Protein AF-A0A1Y5E8A7-F1 (afdb_monomer)

Structure (mmCIF, N/CA/C/O backbone):
data_AF-A0A1Y5E8A7-F1
#
_entry.id   AF-A0A1Y5E8A7-F1
#
loop_
_atom_site.group_PDB
_atom_site.id
_atom_site.type_symbol
_atom_site.label_atom_id
_atom_site.label_alt_id
_atom_site.label_comp_id
_atom_site.label_asym_id
_atom_site.label_entity_id
_atom_site.label_seq_id
_atom_site.pdbx_PDB_ins_code
_atom_site.Cartn_x
_atom_site.Cartn_y
_atom_site.Cartn_z
_atom_site.occupancy
_atom_site.B_iso_or_equiv
_atom_site.auth_seq_id
_atom_site.auth_comp_id
_atom_site.auth_asym_id
_atom_site.auth_atom_id
_atom_site.pdbx_PDB_model_num
ATOM 1 N N . MET A 1 1 ? -4.306 12.410 -1.583 1.00 47.34 1 MET A N 1
ATOM 2 C CA . MET A 1 1 ? -5.210 11.400 -2.171 1.00 47.34 1 MET A CA 1
ATOM 3 C C . MET A 1 1 ? -4.570 10.034 -1.987 1.00 47.34 1 MET A C 1
ATOM 5 O O . MET A 1 1 ? -3.405 9.892 -2.350 1.00 47.34 1 MET A O 1
ATOM 9 N N . SER A 1 2 ? -5.267 9.094 -1.340 1.00 68.06 2 SER A N 1
ATOM 10 C CA . SER A 1 2 ? -4.780 7.715 -1.206 1.00 68.06 2 SER A CA 1
ATOM 11 C C . SER A 1 2 ? -5.020 6.973 -2.519 1.00 68.06 2 SER A C 1
ATOM 13 O O . SER A 1 2 ? -6.032 7.204 -3.178 1.00 68.06 2 SER A O 1
ATOM 15 N N . SER A 1 3 ? -4.058 6.158 -2.946 1.00 84.38 3 SER A N 1
ATOM 16 C CA . SER A 1 3 ? -4.209 5.334 -4.147 1.00 84.38 3 SER A CA 1
ATOM 17 C C . SER A 1 3 ? -5.020 4.090 -3.777 1.00 84.38 3 SER A C 1
ATOM 19 O O . SER A 1 3 ? -4.573 3.371 -2.880 1.00 84.38 3 SER A O 1
ATOM 21 N N . PRO A 1 4 ? -6.125 3.768 -4.482 1.00 89.25 4 PRO A N 1
ATOM 22 C CA . PRO A 1 4 ? -6.909 2.558 -4.213 1.00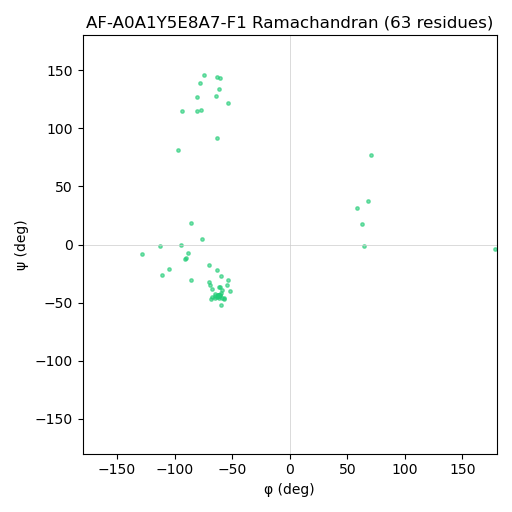 89.25 4 PRO A CA 1
ATOM 23 C C . PRO A 1 4 ? -6.064 1.274 -4.220 1.00 89.25 4 PRO A C 1
ATOM 25 O O . PRO A 1 4 ? -6.327 0.338 -3.470 1.00 89.25 4 PRO A O 1
ATOM 28 N N . PHE A 1 5 ? -4.997 1.247 -5.025 1.00 87.12 5 PHE A N 1
ATOM 29 C CA . PHE A 1 5 ? -4.041 0.142 -5.062 1.00 87.12 5 PHE A CA 1
ATOM 30 C C . PHE A 1 5 ? -3.219 0.023 -3.769 1.00 87.12 5 PHE A C 1
ATOM 32 O O . PHE A 1 5 ? -3.055 -1.072 -3.231 1.00 87.12 5 PHE A O 1
ATOM 39 N N . LEU A 1 6 ? -2.709 1.143 -3.247 1.00 90.00 6 LEU A N 1
ATOM 40 C CA . LEU A 1 6 ? -1.924 1.143 -2.007 1.00 90.00 6 LEU A CA 1
ATOM 41 C C . LEU A 1 6 ? -2.800 0.834 -0.787 1.00 90.00 6 LEU A C 1
ATOM 43 O O . LEU A 1 6 ? -2.330 0.177 0.144 1.00 90.00 6 LEU A O 1
ATOM 47 N N . ASP A 1 7 ? -4.066 1.251 -0.811 1.00 93.25 7 ASP A N 1
ATOM 48 C CA . ASP A 1 7 ? -5.042 0.908 0.225 1.00 93.25 7 ASP A CA 1
ATOM 49 C C . ASP A 1 7 ? -5.324 -0.601 0.229 1.00 93.25 7 ASP A C 1
ATOM 51 O O . ASP A 1 7 ? -5.217 -1.240 1.276 1.00 93.25 7 ASP A O 1
ATOM 55 N N . TYR A 1 8 ? -5.549 -1.198 -0.947 1.00 92.44 8 TYR A N 1
ATOM 56 C CA . TYR A 1 8 ? -5.721 -2.647 -1.089 1.00 92.44 8 TYR A CA 1
ATOM 57 C C . TYR A 1 8 ? -4.516 -3.436 -0.549 1.00 92.44 8 TYR A C 1
ATOM 59 O O . TYR A 1 8 ? -4.687 -4.377 0.230 1.00 92.44 8 TYR A O 1
ATOM 67 N N . ILE A 1 9 ? -3.285 -3.037 -0.896 1.00 90.44 9 ILE A N 1
ATOM 68 C CA . ILE A 1 9 ? -2.070 -3.681 -0.363 1.00 90.44 9 ILE A CA 1
ATOM 69 C C . ILE A 1 9 ? -1.993 -3.534 1.158 1.00 90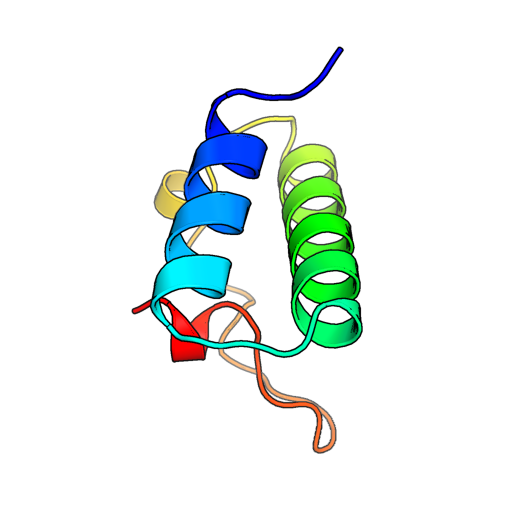.44 9 ILE A C 1
ATOM 71 O O . ILE A 1 9 ? -1.710 -4.505 1.862 1.00 90.44 9 ILE A O 1
ATOM 75 N N . THR A 1 10 ? -2.282 -2.339 1.675 1.00 93.12 10 THR A N 1
ATOM 76 C CA . THR A 1 10 ? -2.284 -2.065 3.116 1.00 93.12 10 THR A CA 1
ATOM 77 C C . THR A 1 10 ? -3.244 -3.000 3.850 1.00 93.12 10 THR A C 1
ATOM 79 O O . THR A 1 10 ? -2.868 -3.589 4.866 1.00 93.12 10 THR A O 1
ATOM 82 N N . GLU A 1 11 ? -4.463 -3.186 3.342 1.00 94.88 11 GLU A N 1
ATOM 83 C CA . GLU A 1 11 ? -5.437 -4.107 3.933 1.00 94.88 11 GLU A CA 1
ATOM 84 C C . GLU A 1 11 ? -4.982 -5.564 3.864 1.00 94.88 11 GLU A C 1
ATOM 86 O O . GLU A 1 11 ? -5.041 -6.270 4.873 1.00 94.88 11 GLU A O 1
ATOM 91 N N . LYS A 1 12 ? -4.441 -6.015 2.726 1.00 94.31 12 LYS A N 1
ATOM 92 C CA . LYS A 1 12 ? -3.901 -7.377 2.603 1.00 94.31 12 LYS A CA 1
ATOM 93 C C . LYS A 1 12 ? -2.776 -7.644 3.598 1.00 94.31 12 LYS A C 1
ATOM 95 O O . LYS A 1 12 ? -2.760 -8.700 4.231 1.00 94.31 12 LYS A O 1
ATOM 100 N N . MET A 1 13 ? -1.873 -6.688 3.803 1.00 93.81 13 MET A N 1
ATOM 101 C CA . MET A 1 13 ? -0.809 -6.835 4.795 1.00 93.81 13 MET A CA 1
ATOM 102 C C . MET A 1 13 ? -1.339 -6.812 6.237 1.00 93.81 13 MET A C 1
ATOM 104 O O . MET A 1 13 ? -0.842 -7.553 7.086 1.00 93.81 13 MET A O 1
ATOM 108 N N . ARG A 1 14 ? -2.379 -6.019 6.531 1.00 94.19 14 ARG A N 1
ATOM 109 C CA . ARG A 1 14 ? -3.056 -6.066 7.840 1.00 94.19 14 ARG A CA 1
ATOM 110 C C . ARG A 1 14 ? -3.681 -7.437 8.096 1.00 94.19 14 ARG A C 1
ATOM 112 O O . ARG A 1 14 ? -3.499 -7.980 9.182 1.00 94.19 14 ARG A O 1
ATOM 119 N N . LEU A 1 15 ? -4.347 -8.023 7.096 1.00 95.25 15 LEU A N 1
ATOM 120 C CA . LEU A 1 15 ? -4.929 -9.369 7.187 1.00 95.25 15 LEU A CA 1
ATOM 121 C C . LEU A 1 15 ? -3.859 -10.445 7.428 1.00 95.25 15 LEU A C 1
ATOM 123 O O . LEU A 1 15 ? -4.074 -11.358 8.221 1.00 95.25 15 LEU A O 1
ATOM 127 N N . LYS A 1 16 ? -2.675 -10.292 6.823 1.00 92.38 16 LYS A N 1
ATOM 128 C CA . LYS A 1 16 ? -1.499 -11.144 7.070 1.00 92.38 16 LYS A CA 1
ATOM 129 C C . LYS A 1 16 ? -0.770 -10.845 8.396 1.00 92.38 16 LYS A C 1
ATOM 131 O O . LYS A 1 16 ? 0.264 -11.442 8.666 1.00 92.38 16 LYS A O 1
ATOM 136 N N . ARG A 1 17 ? -1.301 -9.946 9.237 1.00 94.56 17 ARG A N 1
ATOM 137 C CA . ARG A 1 17 ? -0.749 -9.553 10.549 1.00 94.56 17 ARG A CA 1
ATOM 138 C C . ARG A 1 17 ? 0.674 -8.986 10.503 1.00 94.56 17 ARG A C 1
ATOM 140 O O . ARG A 1 17 ? 1.422 -9.109 11.472 1.00 94.56 17 ARG A O 1
ATOM 147 N N . TYR A 1 18 ? 1.045 -8.310 9.416 1.00 91.38 18 TYR A N 1
ATOM 148 C CA . TYR A 1 18 ? 2.297 -7.554 9.401 1.00 91.38 18 TYR A CA 1
ATOM 149 C C . TYR A 1 18 ? 2.262 -6.426 10.436 1.00 91.38 18 TYR A C 1
ATOM 151 O O . TYR A 1 18 ? 1.241 -5.764 10.640 1.00 91.38 18 TYR A O 1
ATOM 159 N N . ALA A 1 19 ? 3.409 -6.162 11.063 1.00 94.81 19 ALA A N 1
ATOM 160 C CA . ALA A 1 19 ? 3.551 -5.028 11.962 1.00 94.81 19 ALA A CA 1
ATOM 161 C C . ALA A 1 19 ? 3.292 -3.709 11.215 1.00 94.81 19 ALA A C 1
ATOM 163 O O . ALA A 1 19 ? 3.722 -3.528 10.074 1.00 94.81 19 ALA A O 1
ATOM 164 N N . LYS A 1 20 ? 2.651 -2.741 11.884 1.00 92.94 20 LYS A N 1
ATOM 165 C CA . LYS A 1 20 ? 2.310 -1.430 11.299 1.00 92.94 20 LYS A CA 1
ATOM 166 C C . LYS A 1 20 ? 3.517 -0.737 10.650 1.00 92.94 20 LYS A C 1
ATOM 168 O O . LYS A 1 20 ? 3.378 -0.167 9.572 1.00 92.94 20 LYS A O 1
ATOM 173 N N . ARG A 1 21 ? 4.695 -0.825 11.281 1.00 92.25 21 ARG A N 1
ATOM 174 C CA . ARG A 1 21 ? 5.952 -0.268 10.755 1.00 92.25 21 ARG A CA 1
ATOM 175 C C . ARG A 1 21 ? 6.355 -0.924 9.431 1.00 92.25 21 ARG A C 1
ATOM 177 O O . ARG A 1 21 ? 6.689 -0.215 8.491 1.00 92.25 21 ARG A O 1
ATOM 184 N N . THR A 1 22 ? 6.250 -2.249 9.332 1.00 91.81 22 THR A N 1
ATOM 185 C CA . THR A 1 22 ? 6.534 -3.000 8.099 1.00 91.81 22 THR A CA 1
ATOM 186 C C . THR A 1 22 ? 5.595 -2.588 6.971 1.00 91.81 22 THR A C 1
ATOM 188 O O . THR A 1 22 ? 6.053 -2.312 5.868 1.00 91.81 22 THR A O 1
ATOM 191 N N . ILE A 1 23 ? 4.297 -2.457 7.262 1.00 93.75 23 ILE A N 1
ATOM 192 C CA . ILE A 1 23 ? 3.295 -2.020 6.280 1.00 93.75 23 ILE 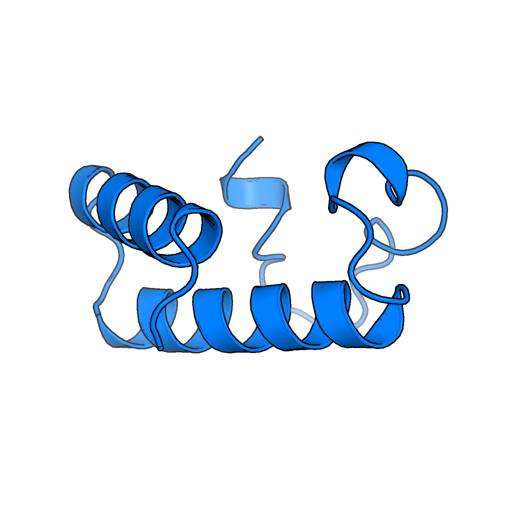A CA 1
ATOM 193 C C . ILE A 1 23 ? 3.642 -0.632 5.732 1.00 93.75 23 ILE A C 1
ATOM 195 O O . ILE A 1 23 ? 3.637 -0.428 4.523 1.00 93.75 23 ILE A O 1
ATOM 199 N N . GLN A 1 24 ? 3.998 0.314 6.605 1.00 93.00 24 GLN A N 1
ATOM 200 C CA . GLN A 1 24 ? 4.393 1.664 6.192 1.00 93.00 24 GLN A CA 1
ATOM 201 C C . GLN A 1 24 ? 5.636 1.655 5.297 1.00 93.00 24 GLN A C 1
ATOM 203 O O . GLN A 1 24 ? 5.641 2.308 4.254 1.00 93.00 24 GLN A O 1
ATOM 208 N N . THR A 1 25 ? 6.667 0.897 5.678 1.00 91.44 25 THR A N 1
ATOM 209 C CA . THR A 1 25 ? 7.887 0.755 4.875 1.00 91.44 25 THR A CA 1
ATOM 210 C C . THR A 1 25 ? 7.585 0.143 3.509 1.00 91.44 25 THR A C 1
ATOM 212 O O . THR A 1 25 ? 8.075 0.637 2.498 1.00 91.44 25 THR A O 1
ATOM 215 N N . TYR A 1 26 ? 6.747 -0.891 3.450 1.00 88.69 26 TYR A N 1
ATOM 216 C CA . TYR A 1 26 ? 6.437 -1.579 2.197 1.00 88.69 26 TYR A CA 1
ATOM 217 C C . TYR A 1 26 ? 5.625 -0.681 1.265 1.00 88.69 26 TYR A C 1
ATOM 219 O O . TYR A 1 26 ? 5.990 -0.511 0.106 1.00 88.69 26 TYR A O 1
ATOM 227 N N . VAL A 1 27 ? 4.581 -0.025 1.778 1.00 91.50 27 VAL A N 1
ATOM 228 C CA . VAL A 1 27 ? 3.770 0.930 1.005 1.00 91.50 27 VAL A CA 1
ATOM 229 C C . VAL A 1 27 ? 4.625 2.083 0.469 1.00 91.50 27 VAL A C 1
ATOM 231 O O . VAL A 1 27 ? 4.435 2.498 -0.675 1.00 91.50 27 VAL A 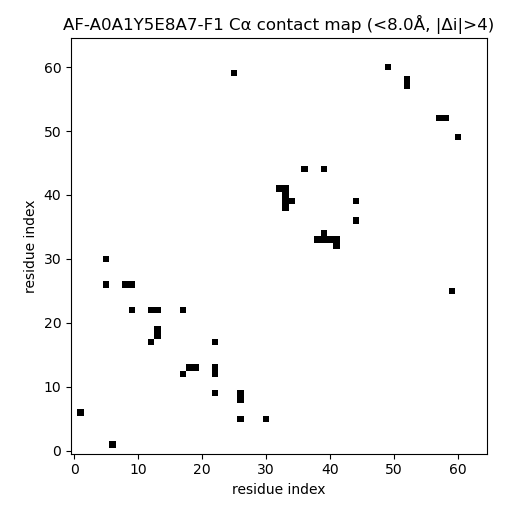O 1
ATOM 234 N N . TYR A 1 28 ? 5.589 2.575 1.256 1.00 90.75 28 TYR A N 1
ATOM 235 C CA . TYR A 1 28 ? 6.535 3.603 0.816 1.00 90.75 28 TYR A CA 1
ATOM 236 C C . TYR A 1 28 ? 7.357 3.145 -0.398 1.00 90.75 28 TYR A C 1
ATOM 238 O O . TYR A 1 28 ? 7.371 3.836 -1.419 1.00 90.75 28 TYR A O 1
ATOM 246 N N . TRP A 1 29 ? 7.984 1.967 -0.324 1.00 86.81 29 TRP A N 1
ATOM 247 C CA . TRP A 1 29 ? 8.807 1.440 -1.417 1.00 86.81 29 TRP A CA 1
ATOM 248 C C . TRP A 1 29 ? 7.990 1.078 -2.655 1.00 86.81 29 TRP A C 1
ATOM 250 O O . TRP A 1 29 ? 8.409 1.381 -3.769 1.00 86.81 29 TRP A O 1
ATOM 260 N N . ILE A 1 30 ? 6.793 0.518 -2.481 1.00 86.12 30 ILE A N 1
ATOM 261 C CA . ILE A 1 30 ? 5.887 0.205 -3.594 1.00 86.12 30 ILE A CA 1
ATOM 262 C C . ILE A 1 30 ? 5.476 1.488 -4.325 1.00 86.12 30 ILE A C 1
ATOM 264 O O . ILE A 1 30 ? 5.507 1.540 -5.553 1.00 86.12 30 ILE A O 1
ATOM 268 N N . LYS A 1 31 ? 5.147 2.556 -3.588 1.00 86.81 31 LYS A N 1
ATOM 269 C CA . LYS A 1 31 ? 4.848 3.865 -4.183 1.00 86.81 31 LYS A CA 1
ATOM 270 C C . LYS A 1 31 ? 6.055 4.437 -4.932 1.00 86.81 31 LYS A C 1
ATOM 272 O O . LYS A 1 31 ? 5.888 4.942 -6.041 1.00 86.81 31 LYS A O 1
ATOM 277 N N . ALA A 1 32 ? 7.249 4.364 -4.341 1.00 85.44 32 ALA A N 1
ATOM 278 C CA . ALA A 1 32 ? 8.480 4.830 -4.975 1.00 85.44 32 ALA A CA 1
ATOM 279 C C . ALA A 1 32 ? 8.759 4.071 -6.282 1.00 85.44 32 ALA A C 1
ATOM 281 O O . ALA A 1 32 ? 9.033 4.697 -7.302 1.00 85.44 32 ALA A O 1
ATOM 282 N N . TYR A 1 33 ? 8.584 2.748 -6.277 1.00 81.38 33 TYR A N 1
ATOM 283 C CA . TYR A 1 33 ? 8.739 1.900 -7.455 1.00 81.38 33 TYR A CA 1
ATOM 284 C C . TYR A 1 33 ? 7.730 2.238 -8.564 1.00 81.38 33 TYR A C 1
ATOM 286 O O . TYR A 1 33 ? 8.117 2.385 -9.721 1.00 81.38 33 TYR A O 1
ATOM 294 N N . ILE A 1 34 ? 6.449 2.432 -8.229 1.00 83.44 34 ILE A N 1
ATOM 295 C CA . ILE A 1 34 ? 5.420 2.843 -9.204 1.00 83.44 34 ILE A CA 1
ATOM 296 C C . ILE A 1 34 ? 5.772 4.194 -9.833 1.00 83.44 34 ILE A C 1
ATOM 298 O O . ILE A 1 34 ? 5.659 4.363 -11.045 1.00 83.44 34 ILE A O 1
ATOM 302 N N . ASN A 1 35 ? 6.215 5.155 -9.020 1.00 85.19 35 ASN A N 1
ATOM 303 C CA . ASN A 1 35 ? 6.608 6.474 -9.510 1.00 85.19 35 ASN A CA 1
ATOM 304 C C . ASN A 1 35 ? 7.839 6.401 -10.422 1.00 85.19 35 ASN A C 1
ATOM 306 O O . ASN A 1 35 ? 7.848 7.041 -11.469 1.00 85.19 35 ASN A O 1
ATOM 310 N N . PHE A 1 36 ? 8.841 5.599 -10.049 1.00 77.62 36 PHE A N 1
ATOM 311 C CA . PHE A 1 36 ? 10.042 5.369 -10.854 1.00 77.62 36 PHE A CA 1
ATOM 312 C C . PHE A 1 36 ? 9.711 4.757 -12.223 1.00 77.62 36 PHE A C 1
ATOM 314 O O . PHE A 1 36 ? 10.272 5.157 -13.236 1.00 77.62 36 PHE A O 1
ATOM 321 N N . ASN A 1 37 ? 8.720 3.866 -12.280 1.00 77.81 37 ASN A N 1
ATOM 322 C CA . ASN A 1 37 ? 8.270 3.212 -13.511 1.00 77.81 37 ASN A CA 1
ATOM 323 C C . ASN A 1 37 ? 7.222 4.017 -14.311 1.00 77.81 37 ASN A C 1
ATOM 325 O O . ASN A 1 37 ? 6.498 3.456 -15.139 1.00 77.81 37 ASN A O 1
ATOM 329 N N . GLY A 1 38 ? 7.089 5.325 -14.061 1.00 79.62 38 GLY A N 1
ATOM 330 C CA . GLY A 1 38 ? 6.165 6.185 -14.806 1.00 79.62 38 GLY A CA 1
ATOM 331 C C . GLY A 1 38 ? 4.689 5.871 -14.547 1.00 79.62 38 GLY A C 1
ATOM 332 O O . GLY A 1 38 ? 3.882 5.898 -15.471 1.00 79.62 38 GLY A O 1
ATOM 333 N N . GLN A 1 39 ? 4.334 5.531 -13.302 1.00 70.31 39 GLN A N 1
ATOM 334 C CA . GLN A 1 39 ? 2.967 5.201 -12.867 1.00 70.31 39 GLN A CA 1
ATOM 335 C C . GLN A 1 39 ? 2.361 3.956 -13.537 1.00 70.31 39 GLN A C 1
ATOM 337 O O . GLN A 1 39 ? 1.149 3.733 -13.484 1.00 70.31 39 GLN A O 1
ATOM 342 N N . ARG A 1 40 ? 3.194 3.107 -14.147 1.00 68.88 40 ARG A N 1
ATOM 343 C CA . ARG A 1 40 ? 2.760 1.822 -14.702 1.00 68.88 40 ARG A CA 1
ATOM 344 C C . ARG A 1 40 ? 2.521 0.823 -13.568 1.00 68.88 40 ARG A C 1
ATOM 346 O O . ARG A 1 40 ? 3.184 0.848 -12.533 1.00 68.88 40 ARG A O 1
ATOM 353 N N . HIS A 1 41 ? 1.532 -0.049 -13.754 1.00 65.62 41 HIS A N 1
ATOM 354 C CA . HIS A 1 41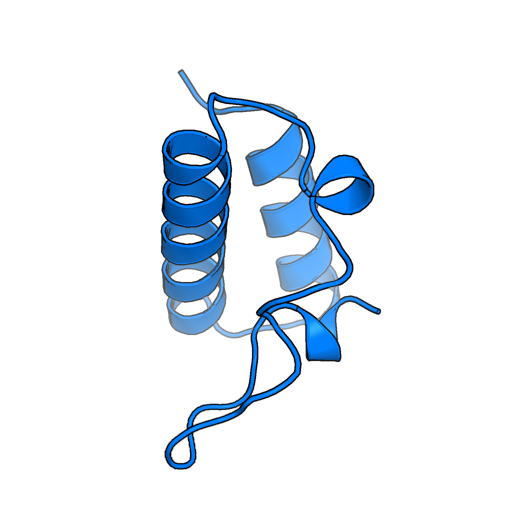 ? 1.190 -1.061 -12.756 1.00 65.62 41 HIS A CA 1
ATOM 355 C C . HIS A 1 41 ? 2.382 -2.015 -12.526 1.00 65.62 41 HIS A C 1
ATOM 357 O O . HIS A 1 41 ? 2.907 -2.522 -13.519 1.00 65.62 41 HIS A O 1
ATOM 363 N N . PRO A 1 42 ? 2.761 -2.342 -11.272 1.00 64.31 42 PRO A N 1
ATOM 364 C CA . PRO A 1 42 ? 3.962 -3.132 -10.964 1.00 64.31 42 PRO A CA 1
ATOM 365 C C . PRO A 1 42 ? 4.039 -4.483 -11.686 1.00 64.31 42 PRO A C 1
ATOM 367 O O . PRO A 1 42 ? 5.109 -4.888 -12.118 1.00 64.31 42 PRO A O 1
ATOM 370 N N . ILE A 1 43 ? 2.895 -5.147 -11.894 1.00 61.94 43 ILE A N 1
ATOM 371 C CA . ILE A 1 43 ? 2.813 -6.426 -12.630 1.00 61.94 43 ILE A CA 1
ATOM 372 C C . ILE A 1 43 ? 3.243 -6.324 -14.103 1.00 61.94 43 ILE A C 1
ATOM 374 O O . ILE A 1 43 ? 3.581 -7.326 -14.711 1.00 61.94 43 ILE A O 1
ATOM 378 N N . LYS A 1 44 ? 3.202 -5.119 -14.689 1.00 56.62 44 LYS A N 1
ATOM 379 C CA . LYS A 1 44 ? 3.646 -4.845 -16.065 1.00 56.62 44 LYS A CA 1
ATOM 380 C C . LYS A 1 44 ? 5.099 -4.352 -16.121 1.00 56.62 44 LYS A C 1
ATOM 382 O O . LYS A 1 44 ? 5.580 -4.040 -17.205 1.00 56.62 44 LYS A O 1
ATOM 387 N N . CYS A 1 45 ? 5.751 -4.230 -14.965 1.00 57.66 45 CYS A N 1
ATOM 388 C CA . CYS A 1 45 ? 7.144 -3.809 -14.793 1.00 57.66 45 CYS A CA 1
ATOM 389 C C . CYS A 1 45 ? 8.030 -4.949 -14.261 1.00 57.66 45 CYS A C 1
ATOM 391 O O . CYS A 1 45 ? 9.227 -4.753 -14.059 1.00 57.66 45 CYS A O 1
ATOM 393 N N . HIS A 1 46 ? 7.448 -6.121 -13.998 1.00 53.56 46 HIS A N 1
ATOM 394 C CA . HIS A 1 46 ? 8.179 -7.276 -13.506 1.00 53.56 46 HIS A CA 1
ATOM 395 C C . HIS A 1 46 ? 8.867 -7.963 -14.685 1.00 53.56 46 HIS A C 1
ATOM 397 O O . HIS A 1 46 ? 8.174 -8.362 -15.615 1.00 53.56 46 HIS A O 1
ATOM 403 N N . ASP A 1 47 ? 10.205 -7.955 -14.677 1.00 47.06 47 ASP A N 1
ATOM 404 C CA . ASP A 1 47 ? 11.032 -9.133 -15.008 1.00 47.06 47 ASP A CA 1
ATOM 405 C C . ASP A 1 47 ? 12.554 -8.877 -14.971 1.00 47.06 47 ASP A C 1
ATOM 407 O O . ASP A 1 47 ? 13.314 -9.826 -15.100 1.00 47.06 47 ASP A O 1
ATOM 411 N N . ALA A 1 48 ? 13.052 -7.652 -14.737 1.00 46.19 48 ALA A N 1
ATOM 412 C CA . ALA A 1 48 ? 14.509 -7.420 -14.795 1.00 46.19 48 ALA A CA 1
ATOM 413 C C . ALA A 1 48 ? 15.231 -7.117 -13.463 1.00 46.19 48 ALA A C 1
ATOM 415 O O . ALA A 1 48 ? 16.424 -7.385 -13.373 1.00 46.19 48 ALA A O 1
ATOM 416 N N . GLU A 1 49 ? 14.580 -6.565 -12.427 1.00 49.91 49 GLU A N 1
ATOM 417 C CA . GLU A 1 49 ? 15.351 -5.909 -11.339 1.00 49.91 49 GLU A CA 1
ATOM 418 C C . GLU A 1 49 ? 15.036 -6.341 -9.897 1.00 49.91 49 GLU A C 1
ATOM 420 O O . GLU A 1 49 ? 15.761 -5.966 -8.978 1.00 49.91 49 GLU A O 1
ATOM 425 N N . VAL A 1 50 ? 13.995 -7.140 -9.645 1.00 50.22 50 VAL A N 1
ATOM 426 C CA . VAL A 1 50 ? 13.564 -7.430 -8.256 1.00 50.22 50 VAL A CA 1
ATOM 427 C C . VAL A 1 50 ? 14.238 -8.675 -7.654 1.00 50.22 50 VAL A C 1
ATOM 429 O O . VAL A 1 50 ? 14.185 -8.876 -6.442 1.00 50.22 50 VAL A O 1
ATOM 432 N N . GLU A 1 51 ? 14.916 -9.492 -8.463 1.00 46.75 51 GLU A N 1
ATOM 433 C CA . GLU A 1 51 ? 15.489 -10.769 -8.010 1.00 46.75 51 GLU A CA 1
ATOM 434 C C . GLU A 1 51 ? 16.917 -10.661 -7.437 1.00 46.75 51 GLU A C 1
ATOM 436 O O . GLU A 1 51 ? 17.419 -11.610 -6.842 1.00 46.75 51 GLU A O 1
ATOM 441 N N . HIS A 1 52 ? 17.578 -9.501 -7.529 1.00 42.09 52 HIS A N 1
ATOM 442 C CA . HIS A 1 52 ? 18.909 -9.304 -6.943 1.00 42.09 52 HIS A CA 1
ATOM 443 C C . HIS A 1 52 ? 18.833 -8.621 -5.575 1.00 42.09 52 HIS A C 1
ATOM 445 O O . HIS A 1 52 ? 19.050 -7.420 -5.412 1.00 42.09 52 HIS A O 1
ATOM 451 N N . GLY A 1 53 ? 18.540 -9.431 -4.558 1.00 44.06 53 GLY A N 1
ATOM 452 C CA . GLY A 1 53 ? 18.734 -9.070 -3.160 1.00 44.06 53 GLY A CA 1
ATOM 453 C C . GLY A 1 53 ? 20.213 -8.833 -2.847 1.00 44.06 53 GLY A C 1
ATOM 454 O O . GLY A 1 53 ? 20.923 -9.750 -2.445 1.00 44.06 53 GLY A O 1
ATOM 455 N N . ALA A 1 54 ? 20.668 -7.588 -2.969 1.00 40.62 54 ALA A N 1
ATOM 456 C CA . ALA A 1 54 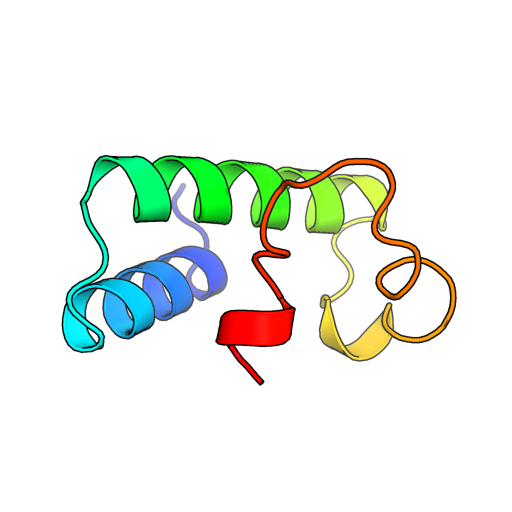? 21.865 -7.124 -2.286 1.00 40.62 54 ALA A CA 1
ATOM 457 C C . ALA A 1 54 ? 21.518 -6.858 -0.809 1.00 40.62 54 ALA A C 1
ATOM 459 O O . ALA A 1 54 ? 20.746 -5.957 -0.487 1.00 40.62 54 ALA A O 1
ATOM 460 N N . ASN A 1 55 ? 22.137 -7.636 0.082 1.00 39.97 55 ASN A N 1
ATOM 461 C CA . ASN A 1 55 ? 22.288 -7.375 1.519 1.00 39.97 55 ASN A CA 1
ATOM 462 C C . ASN A 1 55 ? 21.023 -7.481 2.393 1.00 39.97 55 ASN A C 1
ATOM 464 O O . ASN A 1 55 ? 20.497 -6.479 2.865 1.00 39.97 55 ASN A O 1
ATOM 468 N N . GLY A 1 56 ? 20.593 -8.709 2.706 1.00 51.12 56 GLY A N 1
ATOM 469 C CA . GLY A 1 56 ? 19.928 -9.055 3.980 1.00 51.12 56 GLY A CA 1
ATOM 470 C C . GLY A 1 56 ? 18.559 -8.431 4.298 1.00 51.12 56 GLY A C 1
ATOM 471 O O . GLY A 1 56 ? 17.977 -8.756 5.332 1.00 51.12 56 GLY A O 1
ATOM 472 N N . VAL A 1 57 ? 18.011 -7.567 3.441 1.00 52.28 57 VAL A N 1
ATOM 473 C CA . VAL A 1 57 ? 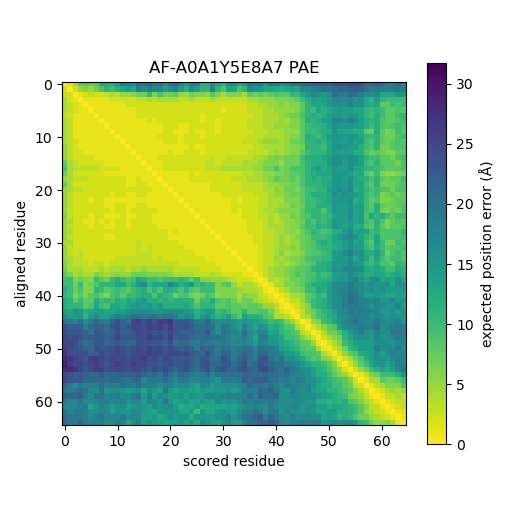16.674 -6.988 3.600 1.00 52.28 57 VAL A CA 1
ATOM 474 C C . VAL A 1 57 ? 15.681 -7.855 2.835 1.00 52.28 57 VAL A C 1
ATOM 476 O O . VAL A 1 57 ? 15.740 -7.966 1.614 1.00 52.28 57 VAL A O 1
ATOM 479 N N . ARG A 1 58 ? 14.760 -8.489 3.566 1.00 58.41 58 ARG A N 1
ATOM 480 C CA . ARG A 1 58 ? 13.669 -9.297 3.005 1.00 58.41 58 ARG A CA 1
ATOM 481 C C . ARG A 1 58 ? 12.885 -8.470 1.977 1.00 58.41 58 ARG A C 1
ATOM 483 O O . ARG A 1 58 ? 12.386 -7.394 2.318 1.00 58.41 58 ARG A O 1
ATOM 490 N N . SER A 1 59 ? 12.803 -8.956 0.736 1.00 60.59 59 S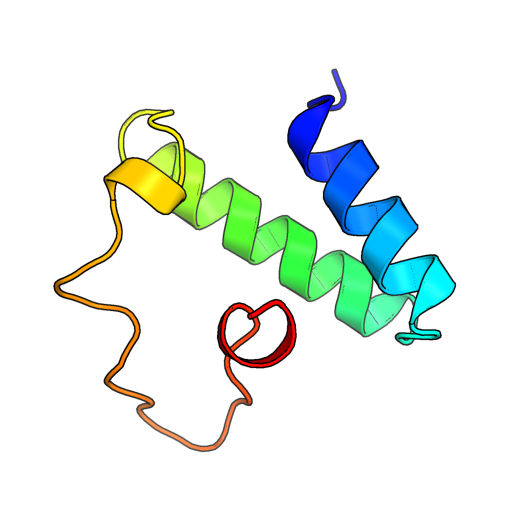ER A N 1
ATOM 491 C CA . SER A 1 59 ? 12.118 -8.257 -0.356 1.00 60.59 59 SER A CA 1
ATOM 492 C C . SER A 1 59 ? 10.614 -8.139 -0.063 1.00 60.59 59 SER A C 1
ATOM 494 O O . SER A 1 59 ? 9.956 -9.147 0.196 1.00 60.59 59 SER A O 1
ATOM 496 N N . PRO A 1 60 ? 10.034 -6.928 -0.131 1.00 54.69 60 PRO A N 1
ATOM 497 C CA . PRO A 1 60 ? 8.598 -6.726 0.049 1.00 54.69 60 PRO A CA 1
ATOM 498 C C . PRO A 1 60 ? 7.722 -7.473 -0.959 1.00 54.69 60 PRO A C 1
ATOM 500 O O . PRO A 1 60 ? 6.566 -7.774 -0.671 1.00 54.69 60 PRO A O 1
ATOM 503 N N . LEU A 1 61 ? 8.260 -7.731 -2.153 1.00 55.53 61 LEU A N 1
ATOM 504 C CA . LEU A 1 61 ? 7.523 -8.318 -3.269 1.00 55.53 61 LEU A CA 1
ATOM 505 C C . LEU A 1 61 ? 7.511 -9.851 -3.209 1.00 55.53 61 LEU A C 1
ATOM 507 O O . LEU A 1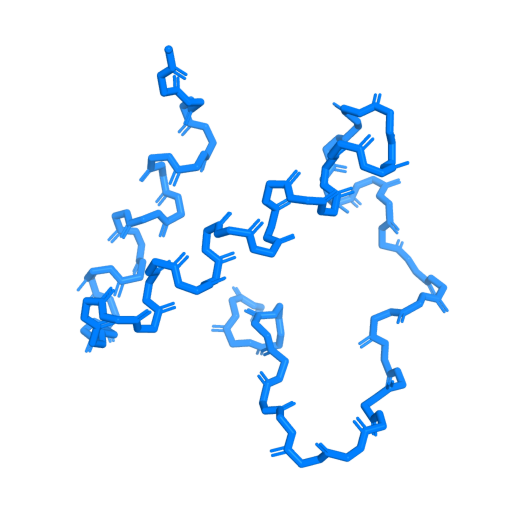 61 ? 6.501 -10.447 -3.569 1.00 55.53 61 LEU A O 1
ATOM 511 N N . SER A 1 62 ? 8.557 -10.478 -2.658 1.00 57.84 62 SER A N 1
ATOM 512 C CA . SER A 1 62 ? 8.606 -11.937 -2.458 1.00 57.84 62 SER A CA 1
ATOM 513 C C . SER A 1 62 ? 7.655 -12.448 -1.371 1.00 57.84 62 SER A C 1
ATOM 515 O O . SER A 1 62 ? 7.389 -13.635 -1.307 1.00 57.84 62 SER A O 1
ATOM 517 N N . ASP A 1 63 ? 7.167 -11.570 -0.491 1.00 53.12 63 ASP A N 1
ATOM 518 C CA . ASP A 1 63 ? 6.218 -11.909 0.583 1.00 53.12 63 ASP A CA 1
ATOM 519 C C . ASP A 1 63 ? 4.733 -11.768 0.163 1.00 53.12 63 ASP A C 1
ATOM 521 O O . ASP A 1 63 ? 3.801 -12.148 0.895 1.00 53.12 63 ASP A O 1
ATOM 525 N N . LEU A 1 64 ? 4.505 -11.150 -1.000 1.00 56.31 64 LEU A N 1
ATOM 526 C CA . LEU A 1 64 ? 3.184 -10.872 -1.565 1.00 56.31 64 LEU A CA 1
ATOM 527 C C . LEU A 1 64 ? 2.811 -11.804 -2.730 1.00 56.31 64 LEU A C 1
ATOM 529 O O . LEU A 1 64 ? 1.611 -11.938 -2.982 1.00 56.31 64 LEU A O 1
ATOM 533 N N . LEU A 1 65 ? 3.793 -12.433 -3.384 1.00 49.38 65 LEU A N 1
ATOM 534 C CA . LEU A 1 65 ? 3.628 -13.577 -4.294 1.00 49.38 65 LEU A CA 1
ATOM 535 C C . LEU A 1 65 ? 3.617 -14.891 -3.499 1.00 49.38 65 LEU A C 1
ATOM 537 O O . LEU A 1 65 ? 2.851 -15.793 -3.897 1.00 49.38 65 LEU A O 1
#

Mean predicted aligned error: 9.68 Å

Organism: Colwellia psychrerythraea (NCBI:txid28229)

Sequence (65 aa):
MSSPFLDYITEKMRLKRYAKRTIQTYVYWIKAYINFNGQRHPIKCHDAEVEHGANGVRSPLSDLL

Foldseek 3Di:
DDDPVLVVQLVVVVVVVDDPVVSVVLSVVCVVVCVVVVVDDVVVVDDDPQPDDDDDDDRSVVVVD

Secondary structure (DSSP, 8-state):
---HHHHHHHHHHHHTT--HHHHHHHHHHHHHHHHHTTT--GGGSTTSSSS---SS---TTTTT-

InterPro domains:
  IPR004107 Integrase, SAM-like, N-terminal [PF13495] (5-51)
  IPR010998 Integrase/recombinase, N-terminal [G3DSA:1.10.150.130] (1-52)

Radius of gyration: 12.0 Å; Cα contacts (8 Å, |Δi|>4): 24; chains: 1; bounding box: 29×25×28 Å

Solvent-accessible surface area (backbone atoms only — not comparable to full-atom values): 4263 Å² total; per-residue (Å²): 133,85,54,74,68,58,51,52,52,51,53,54,39,52,75,70,64,51,54,71,69,56,50,52,55,43,52,51,51,52,51,51,51,28,57,74,58,73,68,44,60,66,85,84,66,69,86,84,74,85,84,72,78,79,73,96,64,83,58,71,64,75,78,74,111

pLDDT: mean 73.73, std 18.77, range [39.97, 95.25]